Protein AF-A0A4V1IPC2-F1 (afdb_monomer_lite)

Radius of gyration: 12.51 Å; chains: 1; bounding box: 24×37×24 Å

InterPro domains:
  IPR036878 Glucose permease domain IIB [G3DSA:3.30.1360.60] (1-63)
  IPR036878 Glucose permease domain IIB [SSF55604] (4-61)

pLDDT: mean 74.48, std 16.28, range [22.88, 88.31]

Structure (mmCIF, N/CA/C/O backbone):
data_AF-A0A4V1IPC2-F1
#
_entry.id   AF-A0A4V1IPC2-F1
#
loop_
_atom_site.group_PDB
_atom_site.id
_atom_site.type_symbol
_atom_site.label_atom_id
_atom_site.label_alt_id
_atom_site.label_comp_id
_atom_site.label_asym_id
_atom_site.label_entity_id
_atom_site.label_seq_id
_atom_site.pdbx_PDB_ins_code
_atom_site.Cartn_x
_atom_site.Cartn_y
_atom_site.Cartn_z
_atom_site.occupancy
_atom_site.B_iso_or_equiv
_atom_site.auth_seq_id
_atom_site.auth_comp_id
_atom_site.auth_asym_id
_atom_site.auth_atom_id
_atom_site.pdbx_PDB_model_num
ATOM 1 N N . MET A 1 1 ? 10.497 -25.698 -10.587 1.00 34.97 1 MET A N 1
ATOM 2 C CA . MET A 1 1 ? 11.057 -24.686 -9.670 1.00 34.97 1 MET A CA 1
ATOM 3 C C . MET A 1 1 ? 10.765 -23.341 -10.289 1.00 34.97 1 MET A C 1
ATOM 5 O O . MET A 1 1 ? 11.296 -23.070 -11.355 1.00 34.97 1 MET A O 1
ATOM 9 N N . SER A 1 2 ? 9.873 -22.560 -9.696 1.00 22.88 2 SER A N 1
ATOM 10 C CA . SER A 1 2 ? 9.546 -21.235 -10.221 1.00 22.88 2 SER A CA 1
ATOM 11 C C . SER A 1 2 ? 10.119 -20.213 -9.250 1.00 22.88 2 SER A C 1
ATOM 13 O O . SER A 1 2 ? 9.604 -20.083 -8.144 1.00 22.88 2 SER A O 1
ATOM 15 N N . ASN A 1 3 ? 11.217 -19.563 -9.642 1.00 35.38 3 ASN A N 1
ATOM 16 C CA . ASN A 1 3 ? 11.755 -18.389 -8.961 1.00 35.38 3 ASN A CA 1
ATOM 17 C C . ASN A 1 3 ? 11.440 -17.160 -9.821 1.00 35.38 3 ASN A C 1
ATOM 19 O O . ASN A 1 3 ? 11.711 -17.165 -11.022 1.00 35.38 3 ASN A O 1
ATOM 23 N N . VAL A 1 4 ? 10.842 -16.144 -9.209 1.00 26.12 4 VAL A N 1
ATOM 24 C CA . VAL A 1 4 ? 10.485 -14.866 -9.827 1.00 26.12 4 VAL A CA 1
ATOM 25 C C . VAL A 1 4 ? 10.974 -13.783 -8.875 1.00 26.12 4 VAL A C 1
ATOM 27 O O . VAL A 1 4 ? 10.464 -13.685 -7.763 1.00 26.12 4 VAL A O 1
ATOM 30 N N . GLU A 1 5 ? 11.933 -12.964 -9.310 1.00 41.62 5 GLU A N 1
ATOM 31 C CA . GLU A 1 5 ? 12.389 -11.789 -8.563 1.00 41.62 5 GLU A CA 1
ATOM 32 C C . GLU A 1 5 ? 12.168 -10.510 -9.374 1.00 41.62 5 GLU A C 1
ATOM 34 O O . GLU A 1 5 ? 12.661 -10.344 -10.488 1.00 41.62 5 GLU A O 1
ATOM 39 N N . CYS A 1 6 ? 11.427 -9.584 -8.770 1.00 38.19 6 CYS A N 1
ATOM 40 C CA . CYS A 1 6 ? 11.430 -8.164 -9.083 1.00 38.19 6 CYS A CA 1
ATOM 41 C C . CYS A 1 6 ? 11.299 -7.426 -7.741 1.00 38.19 6 CYS A C 1
ATOM 43 O O . CYS A 1 6 ? 10.268 -7.530 -7.075 1.00 38.19 6 CYS A O 1
ATOM 45 N N . CYS A 1 7 ? 12.362 -6.731 -7.325 1.00 49.28 7 CYS A N 1
ATOM 46 C CA . CYS A 1 7 ? 12.391 -5.881 -6.134 1.00 49.28 7 CYS A CA 1
ATOM 47 C C . CYS A 1 7 ? 11.640 -4.583 -6.473 1.00 49.28 7 CYS A C 1
ATOM 49 O O . CYS A 1 7 ? 12.123 -3.759 -7.249 1.00 49.28 7 CYS A O 1
ATOM 51 N N . ALA A 1 8 ? 10.390 -4.466 -6.024 1.00 56.16 8 ALA A N 1
ATOM 52 C CA . ALA A 1 8 ? 9.455 -3.478 -6.549 1.00 56.16 8 ALA A CA 1
ATOM 53 C C . ALA A 1 8 ? 9.747 -2.055 -6.036 1.00 56.16 8 ALA A C 1
ATOM 55 O O . ALA A 1 8 ? 9.239 -1.655 -4.998 1.00 56.16 8 ALA A O 1
ATOM 56 N N . THR A 1 9 ? 10.449 -1.236 -6.824 1.00 63.06 9 THR A N 1
ATOM 57 C CA . THR A 1 9 ? 10.558 0.231 -6.629 1.00 63.06 9 THR A CA 1
ATOM 58 C C . THR A 1 9 ? 9.262 0.981 -6.970 1.00 63.06 9 THR A C 1
ATOM 60 O O . THR A 1 9 ? 9.229 2.206 -6.987 1.00 63.06 9 THR A O 1
ATOM 63 N N . THR A 1 10 ? 8.194 0.254 -7.317 1.00 80.62 10 THR A N 1
ATOM 64 C CA . THR A 1 10 ? 6.952 0.818 -7.864 1.00 80.62 10 THR A CA 1
ATOM 65 C C . THR A 1 10 ? 5.715 0.582 -7.007 1.00 80.62 10 THR A C 1
ATOM 67 O O . THR A 1 10 ? 4.614 1.002 -7.385 1.00 80.62 10 THR A O 1
ATOM 70 N N . ARG A 1 11 ? 5.871 -0.115 -5.873 1.00 80.12 11 ARG A N 1
ATOM 71 C CA . ARG A 1 11 ? 4.765 -0.549 -5.014 1.00 80.12 11 ARG A CA 1
ATOM 72 C C . ARG A 1 11 ? 5.116 -0.367 -3.541 1.00 80.12 11 ARG A C 1
ATOM 74 O O . ARG A 1 11 ? 6.237 -0.656 -3.142 1.00 80.12 11 ARG A O 1
ATOM 81 N N . LEU A 1 12 ? 4.142 0.060 -2.746 1.00 80.12 12 LEU A N 1
ATOM 82 C CA . LEU A 1 12 ? 4.229 0.147 -1.291 1.00 80.12 12 LEU A CA 1
ATOM 83 C C . LEU A 1 12 ? 3.397 -0.957 -0.659 1.00 80.12 12 LEU A C 1
ATOM 85 O O . LEU A 1 12 ? 2.241 -1.144 -1.033 1.00 80.12 12 LEU A O 1
ATOM 89 N N . LEU A 1 13 ? 3.976 -1.676 0.300 1.00 85.44 13 LEU A N 1
ATOM 90 C CA . LEU A 1 13 ? 3.222 -2.557 1.182 1.00 85.44 13 LEU A CA 1
ATOM 91 C C . LEU A 1 13 ? 2.786 -1.748 2.398 1.00 85.44 13 LEU A C 1
ATOM 93 O O . LEU A 1 13 ? 3.626 -1.244 3.141 1.00 85.44 13 LEU A O 1
ATOM 97 N N . ILE A 1 14 ? 1.478 -1.632 2.585 1.00 81.19 14 ILE A N 1
ATOM 98 C CA . ILE A 1 14 ? 0.882 -0.888 3.687 1.00 81.19 14 ILE A CA 1
ATOM 99 C C . ILE A 1 14 ? 0.125 -1.878 4.564 1.00 81.19 14 ILE A C 1
ATOM 101 O O . ILE A 1 14 ? -0.688 -2.666 4.072 1.00 81.19 14 ILE A O 1
ATOM 105 N N . GLU A 1 15 ? 0.405 -1.832 5.863 1.00 84.94 15 GLU A N 1
ATOM 106 C CA . GLU A 1 15 ? -0.366 -2.528 6.885 1.00 84.94 15 GLU A C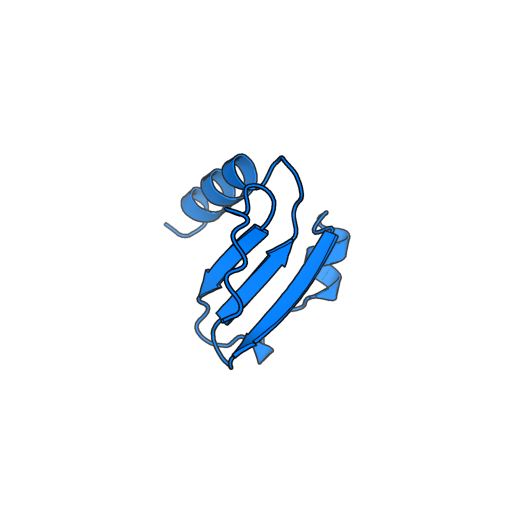A 1
ATOM 107 C C . GLU A 1 15 ? -1.265 -1.517 7.605 1.00 84.94 15 GLU A C 1
ATOM 109 O O . GLU A 1 15 ? -0.808 -0.473 8.067 1.00 84.94 15 GLU A O 1
ATOM 114 N N . VAL A 1 16 ? -2.561 -1.804 7.660 1.00 82.12 16 VAL A N 1
ATOM 115 C CA . VAL A 1 16 ? -3.601 -0.943 8.233 1.00 82.12 16 VAL A CA 1
ATOM 116 C C . VAL A 1 16 ? -4.427 -1.734 9.239 1.00 82.12 16 VAL A C 1
ATOM 118 O O . VAL A 1 16 ? -4.528 -2.949 9.139 1.00 82.12 16 VAL A O 1
ATOM 121 N N . LYS A 1 17 ? -5.064 -1.068 10.207 1.00 82.44 17 LYS A N 1
ATOM 122 C CA . LYS A 1 17 ? -5.906 -1.768 11.199 1.00 82.44 17 LYS A CA 1
ATOM 123 C C . LYS A 1 17 ? -7.094 -2.501 10.56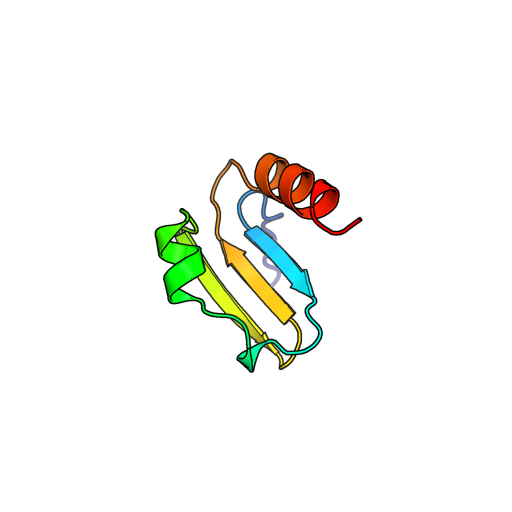9 1.00 82.44 17 LYS A C 1
ATOM 125 O O . LYS A 1 17 ? -7.444 -3.579 11.035 1.00 82.44 17 LYS A O 1
ATOM 130 N N . ASP A 1 18 ? -7.694 -1.911 9.538 1.00 83.31 18 ASP A N 1
ATOM 131 C CA . ASP A 1 18 ? -8.793 -2.503 8.778 1.00 83.31 18 ASP A CA 1
ATOM 132 C C . ASP A 1 18 ? -8.677 -2.119 7.296 1.00 83.31 18 ASP A C 1
ATOM 134 O O . ASP A 1 18 ? -8.883 -0.971 6.904 1.00 83.31 18 ASP A O 1
ATOM 138 N N . GLY A 1 19 ? -8.324 -3.092 6.463 1.00 80.62 19 GLY A N 1
ATOM 139 C CA . GLY A 1 19 ? -8.189 -2.964 5.016 1.00 80.62 19 GLY A CA 1
ATOM 140 C C . GLY A 1 19 ? -9.525 -2.812 4.293 1.00 80.62 19 GLY A C 1
ATOM 141 O O . GLY A 1 19 ? -9.546 -2.345 3.151 1.00 80.62 19 GLY A O 1
ATOM 142 N N . ASN A 1 20 ? -10.653 -3.143 4.927 1.00 82.81 20 ASN A N 1
ATOM 143 C CA . ASN A 1 20 ? -11.979 -2.900 4.355 1.00 82.81 20 ASN A CA 1
ATOM 144 C C . ASN A 1 20 ? -12.383 -1.429 4.450 1.00 82.81 20 ASN A C 1
ATOM 146 O O . ASN A 1 20 ? -13.074 -0.941 3.560 1.00 82.81 20 ASN A O 1
ATOM 150 N N . ALA A 1 21 ? -11.878 -0.711 5.455 1.00 83.94 21 ALA A N 1
ATOM 151 C CA . ALA A 1 21 ? -12.066 0.730 5.595 1.00 83.94 21 ALA A CA 1
ATOM 152 C C . ALA A 1 21 ? -11.241 1.555 4.585 1.00 83.94 21 ALA A C 1
ATOM 154 O O . ALA A 1 21 ? -11.422 2.767 4.484 1.00 83.94 21 ALA A O 1
ATOM 155 N N . VAL A 1 22 ? -10.335 0.918 3.832 1.00 83.75 22 VAL A N 1
ATOM 156 C CA . VAL A 1 22 ? -9.526 1.589 2.809 1.00 83.75 22 VAL A CA 1
ATOM 157 C C . VAL A 1 22 ? -10.330 1.766 1.524 1.00 83.75 22 VAL A C 1
ATOM 159 O O . VAL A 1 22 ? -10.677 0.783 0.855 1.00 83.75 22 VAL A O 1
ATOM 162 N N . ASP A 1 23 ? -10.554 3.032 1.168 1.00 86.38 23 ASP A N 1
ATOM 163 C CA . ASP A 1 23 ? -11.124 3.453 -0.109 1.00 86.38 23 ASP A CA 1
ATOM 164 C C . ASP A 1 23 ? -10.046 3.453 -1.199 1.00 86.38 23 ASP A C 1
ATOM 166 O O . ASP A 1 23 ? -9.191 4.337 -1.289 1.00 86.38 23 ASP A O 1
ATOM 170 N N . THR A 1 24 ? -10.094 2.429 -2.042 1.00 83.62 24 THR A N 1
ATOM 171 C CA . THR A 1 24 ? -9.148 2.257 -3.142 1.00 83.62 24 THR A CA 1
ATOM 172 C C . THR A 1 24 ? -9.373 3.258 -4.272 1.00 83.62 24 THR A C 1
ATOM 174 O O . THR A 1 24 ? -8.405 3.644 -4.917 1.00 83.62 24 THR A O 1
ATOM 177 N N . ALA A 1 25 ? -10.608 3.720 -4.490 1.00 85.75 25 ALA A N 1
ATOM 178 C CA . ALA A 1 25 ? -10.922 4.666 -5.558 1.00 85.75 25 ALA A CA 1
ATOM 179 C C . ALA A 1 25 ? -10.348 6.052 -5.249 1.00 85.75 25 ALA A C 1
ATOM 181 O O . ALA A 1 25 ? -9.773 6.698 -6.124 1.00 85.75 25 ALA A O 1
ATOM 182 N N . THR A 1 26 ? -10.436 6.483 -3.989 1.00 83.06 26 THR A N 1
ATOM 183 C CA . THR A 1 26 ? -9.803 7.729 -3.538 1.00 83.06 26 THR A CA 1
ATOM 184 C C . THR A 1 26 ? -8.277 7.662 -3.675 1.00 83.06 26 THR A C 1
ATOM 186 O O . THR A 1 26 ? -7.654 8.627 -4.114 1.00 83.06 26 THR A O 1
ATOM 189 N N . LEU A 1 27 ? -7.662 6.516 -3.366 1.00 83.38 27 LEU A N 1
ATOM 190 C CA . LEU A 1 27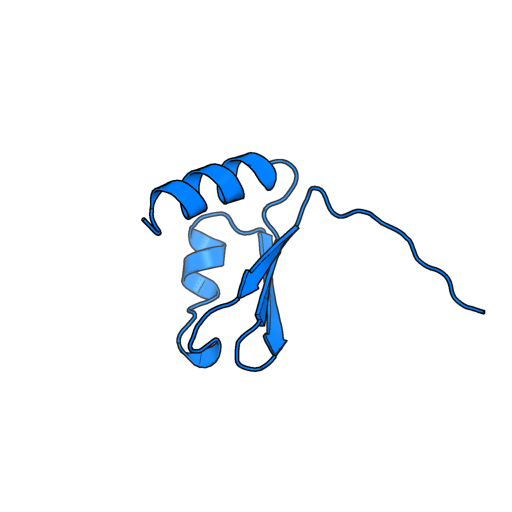 ? -6.216 6.325 -3.533 1.00 83.38 27 LEU A CA 1
ATOM 191 C C . LEU A 1 27 ? -5.785 6.381 -5.004 1.00 83.38 27 LEU A C 1
ATOM 193 O O . LEU A 1 27 ? -4.768 6.995 -5.323 1.00 83.38 27 LEU A O 1
ATOM 197 N N . GLU A 1 28 ? -6.561 5.783 -5.905 1.00 83.25 28 GLU A N 1
ATOM 198 C CA . GLU A 1 28 ? -6.304 5.847 -7.348 1.00 83.25 28 GLU A CA 1
ATOM 199 C C . GLU A 1 28 ? -6.448 7.276 -7.888 1.00 83.25 28 GLU A C 1
ATOM 201 O O . GLU A 1 28 ? -5.579 7.755 -8.616 1.00 83.25 28 GLU A O 1
ATOM 206 N N . GLN A 1 29 ? -7.475 8.014 -7.454 1.00 82.31 29 GLN A N 1
ATOM 207 C CA . GLN A 1 29 ? -7.642 9.433 -7.798 1.00 82.31 29 GLN A CA 1
ATOM 208 C C . GLN A 1 29 ? -6.515 10.320 -7.256 1.00 82.31 29 GLN A C 1
ATOM 210 O O . GLN A 1 29 ? -6.136 11.295 -7.904 1.00 82.31 29 GLN A O 1
ATOM 215 N N . ALA A 1 30 ? -5.954 9.976 -6.096 1.00 80.44 30 ALA A N 1
ATOM 216 C CA . ALA A 1 30 ? -4.802 10.662 -5.518 1.00 80.44 30 ALA A CA 1
ATOM 217 C C . ALA A 1 30 ? -3.483 10.383 -6.269 1.00 80.44 30 ALA A C 1
ATOM 219 O O . ALA A 1 30 ? -2.454 10.968 -5.934 1.00 80.44 30 ALA A O 1
ATOM 220 N N . GLY A 1 31 ? -3.503 9.518 -7.291 1.00 79.12 31 GLY A N 1
ATOM 221 C CA . GLY A 1 31 ? -2.351 9.222 -8.142 1.00 79.12 31 GLY A CA 1
ATOM 222 C C . GLY A 1 31 ? -1.752 7.833 -7.938 1.00 79.12 31 GLY A C 1
ATOM 223 O O . GLY A 1 31 ? -0.678 7.556 -8.476 1.00 79.12 31 GLY A O 1
ATOM 224 N N . ALA A 1 32 ? -2.413 6.941 -7.193 1.00 85.06 32 ALA A N 1
ATOM 225 C CA . ALA A 1 32 ? -2.045 5.535 -7.229 1.00 85.06 32 ALA A CA 1
ATOM 226 C C . ALA A 1 32 ? -2.420 4.929 -8.591 1.00 85.06 32 ALA A C 1
ATOM 228 O O . ALA A 1 32 ? -3.530 5.076 -9.088 1.00 85.06 32 ALA A O 1
ATOM 229 N N . ASN A 1 33 ? -1.497 4.177 -9.174 1.00 85.81 33 ASN A N 1
ATOM 230 C CA . ASN A 1 33 ? -1.723 3.396 -10.388 1.00 85.81 33 ASN A CA 1
ATOM 231 C C . ASN A 1 33 ? -2.587 2.148 -10.138 1.00 85.81 33 ASN A C 1
ATOM 233 O O . ASN A 1 33 ? -2.940 1.446 -11.082 1.00 85.81 33 ASN A O 1
ATOM 237 N N . GLY 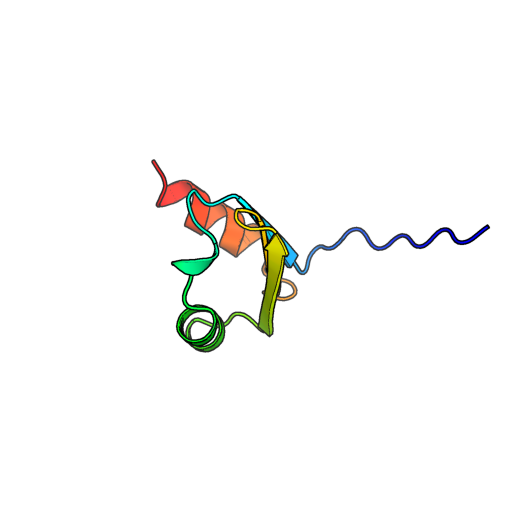A 1 34 ? -2.860 1.825 -8.874 1.00 85.38 34 GLY A N 1
ATOM 238 C CA . GLY A 1 34 ? -3.758 0.748 -8.483 1.00 85.38 34 GLY A CA 1
ATOM 239 C C . GLY A 1 34 ? -3.579 0.337 -7.028 1.00 85.38 34 GLY A C 1
ATOM 240 O O . GLY A 1 34 ? -2.523 0.558 -6.427 1.00 85.38 34 GLY A O 1
ATOM 241 N N . VAL A 1 35 ? -4.600 -0.310 -6.472 1.00 87.12 35 VAL A N 1
ATOM 242 C CA . VAL A 1 35 ? -4.556 -0.888 -5.122 1.00 87.12 35 VAL A CA 1
ATOM 243 C C . VAL A 1 35 ? -4.892 -2.373 -5.175 1.00 87.12 35 VAL A C 1
ATOM 245 O O . VAL A 1 35 ? -5.905 -2.774 -5.739 1.00 87.12 35 VAL A O 1
ATOM 248 N N . VAL A 1 36 ? -4.064 -3.204 -4.547 1.00 87.31 36 VAL A N 1
ATOM 249 C CA . VAL A 1 36 ? -4.304 -4.646 -4.414 1.00 87.31 36 VAL A CA 1
ATOM 250 C C . VAL A 1 36 ? -4.400 -4.987 -2.935 1.00 87.31 36 VAL A C 1
ATOM 252 O O . VAL A 1 36 ? -3.407 -4.913 -2.216 1.00 87.31 36 VAL A O 1
ATOM 255 N N . LYS A 1 37 ? -5.586 -5.384 -2.471 1.00 86.81 37 LYS A N 1
ATOM 256 C CA . LYS A 1 37 ? -5.762 -5.911 -1.112 1.00 86.81 37 LYS A CA 1
ATOM 257 C C . LYS A 1 37 ? -5.215 -7.338 -1.074 1.00 86.81 37 LYS A C 1
ATOM 259 O O . LYS A 1 37 ? -5.639 -8.179 -1.861 1.00 86.81 37 LYS A O 1
ATOM 264 N N . LEU A 1 38 ? -4.234 -7.577 -0.208 1.00 82.88 38 LEU A N 1
ATOM 265 C CA . LEU A 1 38 ? -3.634 -8.899 -0.011 1.00 82.88 38 LEU A CA 1
ATOM 266 C C . LEU A 1 38 ? -4.385 -9.685 1.055 1.00 82.88 38 LEU A C 1
ATOM 268 O O . LEU A 1 38 ? -4.543 -10.893 0.931 1.00 82.88 38 LEU A O 1
ATOM 272 N N . ASP A 1 39 ? -4.808 -8.983 2.104 1.00 83.38 39 ASP A N 1
ATOM 273 C CA . ASP A 1 39 ? -5.453 -9.564 3.272 1.00 83.38 39 ASP A CA 1
AT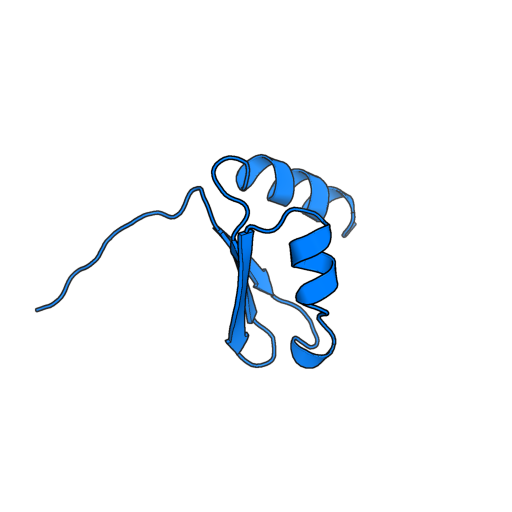OM 274 C C . ASP A 1 39 ? -6.314 -8.510 3.982 1.00 83.38 39 ASP A C 1
ATOM 276 O O . ASP A 1 39 ? -6.354 -7.347 3.568 1.00 83.38 39 ASP A O 1
ATOM 280 N N . ASN A 1 40 ? -6.955 -8.885 5.091 1.00 82.88 40 ASN A N 1
ATOM 281 C CA . ASN A 1 40 ? -7.803 -7.967 5.864 1.00 82.88 40 ASN A CA 1
ATOM 282 C C . ASN A 1 40 ? -7.074 -6.720 6.376 1.00 82.88 40 ASN A C 1
ATOM 284 O O . ASN A 1 40 ? -7.726 -5.728 6.671 1.00 82.88 40 ASN A O 1
ATOM 288 N N . ASN A 1 41 ? -5.751 -6.754 6.509 1.00 86.56 41 ASN A N 1
ATOM 289 C CA . ASN A 1 41 ? -4.960 -5.656 7.056 1.00 86.56 41 ASN A CA 1
ATOM 290 C C . ASN A 1 41 ? -3.792 -5.236 6.154 1.00 86.56 41 ASN A C 1
ATOM 292 O O . ASN A 1 41 ? -3.056 -4.326 6.514 1.00 86.56 41 ASN A O 1
ATOM 296 N N . LYS A 1 42 ? -3.599 -5.872 4.993 1.00 84.88 42 LYS A N 1
ATOM 297 C CA . LYS A 1 42 ? -2.440 -5.634 4.121 1.00 84.88 42 LYS A CA 1
ATOM 298 C C . LYS A 1 42 ? -2.868 -5.309 2.704 1.00 84.88 42 LYS A C 1
ATOM 300 O O . LYS A 1 42 ? -3.702 -5.997 2.116 1.00 84.88 42 LYS A O 1
ATOM 305 N N . LEU A 1 43 ? -2.235 -4.293 2.131 1.00 88.31 43 LEU A N 1
ATOM 306 C CA . LEU A 1 43 ? -2.477 -3.861 0.761 1.00 88.31 43 LEU A CA 1
ATOM 307 C C . LEU A 1 43 ? -1.190 -3.428 0.061 1.00 88.31 43 LEU A C 1
ATOM 309 O O . LEU A 1 43 ? -0.310 -2.812 0.657 1.00 88.31 43 LEU A O 1
ATOM 313 N N . HIS A 1 44 ? -1.106 -3.742 -1.227 1.00 87.88 44 HIS A N 1
ATOM 314 C CA . HIS A 1 44 ? -0.136 -3.163 -2.137 1.00 87.88 44 HIS A CA 1
ATOM 315 C C . HIS A 1 44 ? -0.728 -1.928 -2.801 1.00 87.88 44 HIS A C 1
ATOM 317 O O . HIS A 1 44 ? -1.726 -2.013 -3.515 1.00 87.88 44 HIS A O 1
ATOM 323 N N . LEU A 1 45 ? -0.065 -0.797 -2.619 1.00 86.00 45 LEU A N 1
ATOM 324 C CA . LEU A 1 45 ? -0.344 0.433 -3.3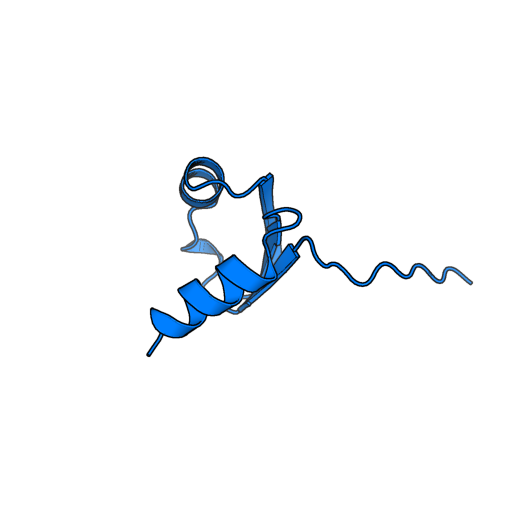36 1.00 86.00 45 LEU A CA 1
ATOM 325 C C . LEU A 1 45 ? 0.659 0.572 -4.480 1.00 86.00 45 LEU A C 1
ATOM 327 O O . LEU A 1 45 ? 1.860 0.699 -4.248 1.00 86.00 45 LEU A O 1
ATOM 331 N N . LEU A 1 46 ? 0.194 0.525 -5.723 1.00 88.12 46 LEU A N 1
ATOM 332 C CA . LEU A 1 46 ? 1.027 0.762 -6.893 1.00 88.12 46 LEU A CA 1
ATOM 333 C C . LEU A 1 46 ? 1.099 2.269 -7.122 1.00 88.12 46 LEU A C 1
ATOM 335 O O . LEU A 1 46 ? 0.087 2.891 -7.405 1.00 88.12 46 LEU A O 1
ATOM 339 N N . VAL A 1 47 ? 2.284 2.860 -7.042 1.00 82.69 47 VAL A N 1
ATOM 340 C CA . VAL A 1 47 ? 2.484 4.316 -7.210 1.00 82.69 47 VAL A CA 1
ATOM 341 C C . VAL A 1 47 ? 3.541 4.646 -8.269 1.00 82.69 47 VAL A C 1
ATOM 343 O O . VAL A 1 47 ? 3.856 5.806 -8.517 1.00 82.69 47 VAL A O 1
ATOM 346 N N . GLY A 1 48 ? 4.076 3.623 -8.947 1.00 82.19 48 GLY A N 1
ATOM 347 C CA . GLY A 1 48 ? 5.101 3.805 -9.976 1.00 82.19 48 GLY A CA 1
ATOM 348 C C . GLY A 1 48 ? 6.441 4.237 -9.378 1.00 82.19 48 GLY A C 1
ATOM 349 O O . GLY A 1 48 ? 6.677 4.061 -8.188 1.00 82.19 48 GLY A O 1
ATOM 350 N N . LEU A 1 49 ? 7.331 4.797 -10.200 1.00 79.69 49 LEU A N 1
ATOM 351 C CA . LEU A 1 49 ? 8.734 5.076 -9.840 1.00 79.69 49 LEU A CA 1
ATOM 352 C C . LEU A 1 49 ? 8.930 6.028 -8.642 1.00 79.69 49 LEU A C 1
ATOM 354 O O . LEU A 1 49 ? 10.043 6.161 -8.150 1.00 79.69 49 LEU A O 1
ATOM 358 N N . ASN A 1 50 ? 7.864 6.663 -8.154 1.00 73.50 50 ASN A N 1
ATOM 359 C CA . ASN A 1 50 ? 7.894 7.584 -7.020 1.00 73.50 50 ASN A CA 1
ATOM 360 C C . ASN A 1 50 ? 7.587 6.907 -5.672 1.00 73.50 50 ASN A C 1
ATOM 362 O O . ASN A 1 50 ? 7.328 7.607 -4.692 1.00 73.50 50 ASN A O 1
ATOM 366 N N . ALA A 1 51 ? 7.590 5.571 -5.591 1.00 74.00 51 ALA A N 1
ATOM 367 C CA . ALA A 1 51 ? 7.175 4.854 -4.384 1.00 74.00 51 ALA A CA 1
ATOM 368 C C . ALA A 1 51 ? 7.915 5.286 -3.116 1.00 74.00 51 ALA A C 1
ATOM 370 O O . ALA A 1 51 ? 7.281 5.519 -2.091 1.00 74.00 51 ALA A O 1
ATOM 371 N N . GLU A 1 52 ? 9.227 5.487 -3.190 1.00 71.31 52 GLU A N 1
ATOM 372 C CA . GLU A 1 52 ? 10.025 5.925 -2.041 1.00 71.31 52 GLU A CA 1
ATOM 373 C C . GLU A 1 52 ? 9.637 7.327 -1.541 1.00 71.31 52 GLU A C 1
ATOM 375 O O . GLU A 1 52 ? 9.576 7.560 -0.333 1.00 71.31 52 GLU A O 1
ATOM 380 N N . ALA A 1 53 ? 9.320 8.254 -2.452 1.00 74.19 53 ALA A N 1
ATOM 381 C CA . ALA A 1 53 ? 8.870 9.596 -2.087 1.00 74.19 53 ALA A CA 1
ATOM 382 C C . ALA A 1 53 ? 7.508 9.550 -1.378 1.00 74.19 53 ALA A C 1
ATOM 384 O O . ALA A 1 53 ? 7.342 10.175 -0.330 1.00 74.19 53 ALA A O 1
ATOM 385 N N . PHE A 1 54 ? 6.575 8.743 -1.893 1.00 74.94 54 PHE A N 1
ATOM 386 C CA . PHE A 1 54 ? 5.281 8.518 -1.248 1.00 74.94 54 PHE A CA 1
ATOM 387 C C . PHE A 1 54 ? 5.429 7.863 0.129 1.00 74.94 54 PHE A C 1
ATOM 389 O O . PHE A 1 54 ? 4.804 8.318 1.082 1.00 74.94 54 PHE A O 1
ATOM 396 N N . ALA A 1 55 ? 6.292 6.851 0.277 1.00 73.44 55 ALA A N 1
ATOM 397 C CA . ALA A 1 55 ? 6.537 6.209 1.571 1.00 73.44 55 ALA A CA 1
ATOM 398 C C . ALA A 1 55 ? 7.046 7.202 2.620 1.00 73.44 55 ALA A C 1
ATOM 400 O O . ALA A 1 55 ? 6.609 7.171 3.773 1.00 73.44 55 ALA A O 1
ATOM 401 N N . LYS A 1 56 ? 7.955 8.097 2.219 1.00 75.25 56 LYS A N 1
ATOM 402 C CA . LYS A 1 56 ? 8.521 9.122 3.099 1.00 75.25 56 LYS A CA 1
ATOM 403 C C . LYS A 1 56 ? 7.471 10.149 3.530 1.00 75.25 56 LYS A C 1
ATOM 405 O O . LYS A 1 56 ? 7.384 10.455 4.715 1.00 75.25 56 LYS A O 1
ATOM 410 N N . GLU A 1 57 ? 6.660 10.643 2.598 1.00 77.56 57 GLU A N 1
ATOM 411 C CA . GLU A 1 57 ? 5.546 11.555 2.902 1.00 77.56 57 GLU A CA 1
ATOM 412 C C . GLU A 1 57 ? 4.494 10.904 3.810 1.00 77.56 57 GLU A C 1
ATOM 414 O O . GLU A 1 57 ? 4.107 11.489 4.820 1.00 77.56 57 GLU A O 1
ATOM 419 N N . MET A 1 58 ? 4.075 9.669 3.513 1.00 75.00 58 MET A N 1
ATOM 420 C CA . MET A 1 58 ? 3.086 8.954 4.329 1.00 75.00 58 MET A CA 1
ATOM 421 C C . MET A 1 58 ? 3.610 8.673 5.740 1.00 75.00 58 MET A C 1
ATOM 423 O O . MET A 1 58 ? 2.870 8.825 6.708 1.00 75.00 58 MET A O 1
ATOM 427 N N . SER A 1 59 ? 4.891 8.322 5.874 1.00 72.50 59 SER A N 1
ATOM 428 C CA . SER A 1 59 ? 5.514 8.098 7.184 1.00 72.50 59 SER A CA 1
ATOM 429 C C . SER A 1 59 ? 5.548 9.371 8.036 1.00 72.50 59 SER A C 1
ATOM 431 O O . SER A 1 59 ? 5.376 9.285 9.245 1.00 72.50 59 SER A O 1
ATOM 433 N N . ASN A 1 60 ? 5.708 10.549 7.423 1.00 65.75 60 ASN A N 1
ATOM 434 C CA . ASN A 1 60 ? 5.672 11.832 8.133 1.00 65.75 60 ASN A CA 1
ATOM 435 C C . ASN A 1 60 ? 4.266 12.221 8.625 1.00 65.75 60 ASN A C 1
ATOM 437 O O . ASN A 1 60 ? 4.155 12.992 9.573 1.00 65.75 60 ASN A O 1
ATOM 441 N N . GLN A 1 61 ? 3.207 11.723 7.983 1.00 63.38 61 GLN A N 1
ATOM 442 C CA . GLN A 1 61 ? 1.807 12.010 8.337 1.00 63.38 61 GLN A CA 1
ATOM 443 C C . GLN A 1 61 ? 1.246 11.052 9.403 1.00 63.38 61 GLN A C 1
ATOM 445 O O . GLN A 1 61 ? 0.169 11.293 9.941 1.00 63.38 61 GLN A O 1
ATOM 450 N N . LEU A 1 62 ? 1.949 9.951 9.686 1.00 57.62 62 LEU A N 1
ATOM 451 C CA . LEU A 1 62 ? 1.533 8.897 10.620 1.00 57.62 62 LEU A CA 1
ATOM 452 C C . LEU A 1 62 ? 2.172 9.026 12.019 1.00 57.62 62 LEU A C 1
ATOM 454 O O . LEU A 1 62 ? 2.067 8.088 12.813 1.00 57.62 62 LEU A O 1
ATOM 458 N N . VAL A 1 63 ? 2.830 10.156 12.311 1.00 44.69 63 VAL A N 1
ATOM 459 C CA . VAL A 1 63 ? 3.470 10.465 13.606 1.00 44.69 63 VAL A CA 1
ATOM 460 C C . VAL A 1 63 ? 2.539 11.264 14.510 1.00 44.69 63 VAL A C 1
ATOM 462 O O . VAL A 1 63 ? 1.917 12.225 14.006 1.00 44.69 63 VAL A O 1
#

Organism: NCBI:txid202772

Sequence (63 aa):
MSNVECCATTRLLIEVKDGNAVDTATLEQAGANGVVKLDNNKLHLLVGLNAEAFAKEMSNQLV

Secondary structure (DSSP, 8-state):
--------TTEEEEE-S-STT--HHHHHHTT-SEEEE-SSSEEEEE-GGGHHHHHHHHHHH--

Foldseek 3Di:
DDDDDDPDLFKDKFFAPAPVPDDFVVLVVVQFPGKADPDRGIIITGRGNCSVVVVVVVVVVVD